Protein AF-A0A328SAN4-F1 (afdb_monomer_lite)

pLDDT: mean 76.36, std 15.87, range [36.28, 93.38]

Secondary structure (DSSP, 8-state):
--S----HHHHHTTTTSHHHHHHHHHHHHHHHHHHHHHHHHHHH----HHHHHHHHHHHHHIIIIIHHHHHHHHH-STTTTT-S-HHHHHHHHHHHHHHHHHHHHHHHHHHHHHT-S--TTHHHHHHHHHHHHHHHHHHHHHHHHHHHHHHHHHHTTSS-HHHHHHHHHHHHHHHT-

Foldseek 3Di:
DDDDPDDLVNLLVCVPDPVNLVVLVVLLVVLVVLLVVLVVLLVVLDDDPVSLVSLVVSLCCCVPPSLSVVCSVQCVPPVNVPRNLVLLVVLSVVLNVLSVVLNVLSVVLVVVVVVDPDDPPVNVVSSVVNSVSSVVSSLSSVLNSQLSVLVSCCVVVVDPPVRSVVSSVVSVVVVVD

Radius of gyration: 18.5 Å; chains: 1; bounding box: 45×30×56 Å

Structure (mmCIF, N/CA/C/O backbone):
data_AF-A0A328SAN4-F1
#
_entry.id   AF-A0A328SAN4-F1
#
loop_
_atom_site.group_PDB
_atom_site.id
_atom_site.type_symbol
_atom_site.label_atom_id
_atom_site.label_alt_id
_atom_site.label_comp_id
_atom_site.label_asym_id
_atom_site.label_entity_id
_atom_site.label_seq_id
_atom_site.pdbx_PDB_ins_code
_atom_site.Cartn_x
_atom_site.Cartn_y
_atom_site.Cartn_z
_atom_site.occupancy
_atom_site.B_iso_or_equiv
_atom_site.auth_seq_id
_atom_site.auth_comp_id
_atom_site.auth_asym_id
_atom_site.auth_atom_id
_atom_site.pdbx_PDB_model_num
ATOM 1 N N . MET A 1 1 ? 17.107 18.480 8.532 1.00 36.28 1 MET A N 1
ATOM 2 C CA . MET A 1 1 ? 16.540 17.126 8.656 1.00 36.28 1 MET A CA 1
ATOM 3 C C . MET A 1 1 ? 16.988 16.575 10.003 1.00 36.28 1 MET A C 1
ATOM 5 O O . MET A 1 1 ? 17.971 15.855 10.070 1.00 36.28 1 MET A O 1
ATOM 9 N N . SER A 1 2 ? 16.356 17.039 11.075 1.00 37.53 2 SER A N 1
ATOM 10 C CA . SER A 1 2 ? 16.309 16.389 12.396 1.00 37.53 2 SER A CA 1
ATOM 11 C C . SER A 1 2 ? 14.807 16.257 12.695 1.00 37.53 2 SER A C 1
ATOM 13 O O . SER A 1 2 ? 14.038 17.018 12.108 1.00 37.53 2 SER A O 1
ATOM 15 N N . GLU A 1 3 ? 14.272 15.313 13.453 1.00 38.28 3 GLU A N 1
ATOM 16 C CA . GLU A 1 3 ? 14.738 14.399 14.496 1.00 38.28 3 GLU A CA 1
ATOM 17 C C . GLU A 1 3 ? 13.699 13.248 14.531 1.00 38.28 3 GLU A C 1
ATOM 19 O O . GLU A 1 3 ? 12.544 13.492 14.203 1.00 38.28 3 GLU A O 1
ATOM 24 N N . TYR A 1 4 ? 14.097 12.036 14.938 1.00 42.31 4 TYR A N 1
ATOM 25 C CA . TYR A 1 4 ? 13.252 10.835 15.120 1.00 42.31 4 TYR A CA 1
ATOM 26 C C . TYR A 1 4 ? 12.629 10.205 13.856 1.00 42.31 4 TYR A C 1
ATOM 28 O O . TYR A 1 4 ? 11.458 10.387 13.545 1.00 42.31 4 TYR A O 1
ATOM 36 N N . GLU A 1 5 ? 13.386 9.336 13.175 1.00 48.38 5 GLU A N 1
ATOM 37 C CA . GLU A 1 5 ? 12.747 8.172 12.542 1.00 48.38 5 GLU A CA 1
ATOM 38 C C . GLU A 1 5 ? 12.303 7.243 13.679 1.00 48.38 5 GLU A C 1
ATOM 40 O O . GLU A 1 5 ? 13.147 6.597 14.297 1.00 48.38 5 GLU A O 1
ATOM 45 N N . MET A 1 6 ? 11.010 7.242 14.018 1.00 58.62 6 MET A N 1
ATOM 46 C CA . MET A 1 6 ? 10.462 6.265 14.961 1.00 58.62 6 MET A CA 1
ATOM 47 C C . MET A 1 6 ? 10.475 4.872 14.339 1.00 58.62 6 MET A C 1
ATOM 49 O O . MET A 1 6 ? 10.022 4.684 13.208 1.00 58.62 6 MET A O 1
ATOM 53 N N . ASP A 1 7 ? 11.015 3.915 15.086 1.00 61.03 7 ASP A N 1
ATOM 54 C CA . ASP A 1 7 ? 10.954 2.493 14.779 1.00 61.03 7 ASP A CA 1
ATOM 55 C C . ASP A 1 7 ? 9.697 1.848 15.395 1.00 61.03 7 ASP A C 1
ATOM 57 O O . ASP A 1 7 ? 8.914 2.491 16.099 1.00 61.03 7 ASP A O 1
ATOM 61 N N . GLU A 1 8 ? 9.476 0.571 15.081 1.00 58.81 8 GLU A N 1
ATOM 62 C CA . GLU A 1 8 ? 8.341 -0.217 15.576 1.00 58.81 8 GLU A CA 1
ATOM 63 C C . GLU A 1 8 ? 8.254 -0.202 17.113 1.00 58.81 8 GLU A C 1
ATOM 65 O O . GLU A 1 8 ? 7.171 -0.029 17.669 1.00 58.81 8 GLU A O 1
ATOM 70 N N . ASP A 1 9 ? 9.397 -0.280 17.798 1.00 58.50 9 ASP A N 1
ATOM 71 C CA . ASP A 1 9 ? 9.475 -0.278 19.261 1.00 58.50 9 ASP A CA 1
ATOM 72 C C . ASP A 1 9 ? 9.051 1.075 19.862 1.00 58.50 9 ASP A C 1
ATOM 74 O O . ASP A 1 9 ? 8.353 1.117 20.881 1.00 58.50 9 ASP A O 1
ATOM 78 N N . ALA A 1 10 ? 9.422 2.191 19.223 1.00 62.12 10 ALA A N 1
ATOM 79 C CA . ALA A 1 10 ? 8.973 3.523 19.618 1.00 62.12 10 ALA A CA 1
ATOM 80 C C . ALA A 1 10 ? 7.459 3.700 19.413 1.00 62.12 10 ALA A C 1
ATOM 82 O O . ALA A 1 10 ? 6.786 4.223 20.303 1.00 62.12 10 ALA A O 1
ATOM 83 N N . PHE A 1 11 ? 6.911 3.204 18.299 1.00 61.09 11 PHE A N 1
ATOM 84 C CA . PHE A 1 11 ? 5.474 3.261 18.011 1.00 61.09 11 PHE A CA 1
ATOM 85 C C . PHE A 1 11 ? 4.633 2.497 19.048 1.00 61.09 11 PHE A C 1
ATOM 87 O O . PHE A 1 11 ? 3.655 3.037 19.566 1.00 61.09 11 PHE A O 1
ATOM 94 N N . LEU A 1 12 ? 5.054 1.281 19.421 1.00 61.94 12 LEU A N 1
ATOM 95 C CA . LEU A 1 12 ? 4.393 0.464 20.452 1.00 61.94 12 LEU A CA 1
ATOM 96 C C . LEU A 1 12 ? 4.343 1.171 21.822 1.00 61.94 12 LEU A C 1
ATOM 98 O O . LEU A 1 12 ? 3.428 0.957 22.614 1.00 61.94 12 LEU A O 1
ATOM 102 N N . SER A 1 13 ? 5.325 2.028 22.119 1.00 64.06 13 SER A N 1
ATOM 103 C CA . SER A 1 13 ? 5.426 2.717 23.411 1.00 64.06 13 SER A CA 1
ATOM 104 C C . SER A 1 13 ? 4.506 3.939 23.563 1.00 64.06 13 SER A C 1
ATOM 106 O O . SER A 1 13 ? 4.344 4.435 24.679 1.00 64.06 13 SER A O 1
ATOM 108 N N . MET A 1 14 ? 3.898 4.414 22.469 1.00 62.44 14 MET A N 1
ATOM 109 C CA . MET A 1 14 ? 3.076 5.634 22.429 1.00 62.44 14 MET A CA 1
ATOM 110 C C . MET A 1 14 ? 1.564 5.391 22.526 1.00 62.44 14 MET A C 1
ATOM 112 O O . MET A 1 14 ? 0.816 6.361 22.614 1.00 62.44 14 MET A O 1
ATOM 116 N N . ALA A 1 15 ? 1.107 4.134 22.539 1.00 59.47 15 ALA A N 1
ATOM 117 C CA . ALA A 1 15 ? -0.295 3.733 22.349 1.00 59.47 15 ALA A CA 1
ATOM 118 C C . ALA A 1 15 ? -1.342 4.345 23.320 1.00 59.47 15 ALA A C 1
ATOM 120 O O . ALA A 1 15 ? -2.538 4.202 23.079 1.00 59.47 15 ALA A O 1
ATOM 121 N N . ASP A 1 16 ? -0.921 5.058 24.372 1.00 58.38 16 ASP A N 1
ATOM 122 C CA . ASP A 1 16 ? -1.785 5.603 25.429 1.00 58.38 16 ASP A CA 1
ATOM 123 C C . ASP A 1 16 ? -1.936 7.148 25.423 1.00 58.38 16 ASP A C 1
ATOM 125 O O . ASP A 1 16 ? -2.552 7.703 26.338 1.00 58.38 16 ASP A O 1
ATOM 129 N N . GLY A 1 17 ? -1.376 7.874 24.440 1.00 64.50 17 GLY A N 1
ATOM 130 C CA . GLY A 1 17 ? -1.357 9.351 24.418 1.00 64.50 17 GLY A CA 1
ATOM 131 C C . GLY A 1 17 ? -1.912 10.007 23.145 1.00 64.50 17 GLY A C 1
ATOM 132 O O . GLY A 1 17 ? -1.977 9.380 22.095 1.00 64.50 17 GLY A O 1
ATOM 133 N N . ASP A 1 18 ? -2.257 11.302 23.218 1.00 68.12 18 ASP A N 1
ATOM 134 C CA . ASP A 1 18 ? -2.696 12.115 22.059 1.00 68.12 18 ASP A CA 1
ATOM 135 C C . ASP A 1 18 ? -1.663 12.099 20.906 1.00 68.12 18 ASP A C 1
ATOM 137 O O . ASP A 1 18 ? -2.030 12.129 19.732 1.00 68.12 18 ASP A O 1
ATOM 141 N N . GLU A 1 19 ? -0.375 11.943 21.240 1.00 74.25 19 GLU A N 1
ATOM 142 C CA . GLU A 1 19 ? 0.745 11.803 20.293 1.00 74.25 19 GLU A CA 1
ATOM 143 C C . GLU A 1 19 ? 0.591 10.594 19.351 1.00 74.25 19 GLU A C 1
ATOM 145 O O . GLU A 1 19 ? 1.067 10.625 18.216 1.00 74.25 19 GLU A O 1
ATOM 150 N N . TYR A 1 20 ? -0.118 9.544 19.779 1.00 76.94 20 TYR A N 1
ATOM 151 C CA . TYR A 1 20 ? -0.394 8.371 18.954 1.00 76.94 20 TYR A CA 1
ATOM 152 C C . TYR A 1 20 ? -1.298 8.708 17.766 1.00 76.94 20 TYR A C 1
ATOM 154 O O . TYR A 1 20 ? -1.008 8.319 16.636 1.00 76.94 20 TYR A O 1
ATOM 162 N N . PHE A 1 21 ? -2.376 9.462 17.997 1.00 79.25 21 PHE A N 1
ATOM 163 C CA . PHE A 1 21 ? -3.292 9.858 16.926 1.00 79.25 21 PHE A CA 1
ATOM 164 C C . PHE A 1 21 ? -2.637 10.838 15.956 1.00 79.25 21 PHE A C 1
ATOM 166 O O . PHE A 1 21 ? -2.794 10.676 14.745 1.00 79.25 21 PHE A O 1
ATOM 173 N N . ASP A 1 22 ? -1.863 11.798 16.465 1.00 81.94 22 ASP A N 1
ATOM 174 C CA . ASP A 1 22 ? -1.092 12.722 15.626 1.00 81.94 22 ASP A CA 1
ATOM 175 C C . ASP A 1 22 ? -0.152 11.956 14.684 1.00 81.94 22 ASP A C 1
ATOM 177 O O . ASP A 1 22 ? -0.098 12.235 13.484 1.00 81.94 22 ASP A O 1
ATOM 181 N N . TYR A 1 23 ? 0.520 10.925 15.198 1.00 81.25 23 TYR A N 1
ATOM 182 C CA . TYR A 1 23 ? 1.411 10.099 14.394 1.00 81.25 23 TYR A CA 1
ATOM 183 C C . TYR A 1 23 ? 0.672 9.211 13.380 1.00 81.25 23 TYR A C 1
ATOM 185 O O . TYR A 1 23 ? 1.117 9.061 12.242 1.00 81.25 23 TYR A O 1
ATOM 193 N N . LEU A 1 24 ? -0.493 8.656 13.729 1.00 83.69 24 LEU A N 1
ATOM 194 C CA . LEU A 1 24 ? -1.318 7.920 12.762 1.00 83.69 24 LEU A CA 1
ATOM 195 C C . LEU A 1 24 ? -1.767 8.802 11.595 1.00 83.69 24 LEU A C 1
ATOM 197 O O . LEU A 1 24 ? -1.772 8.347 10.448 1.00 83.69 24 LEU A O 1
ATOM 201 N N . HIS A 1 25 ? -2.119 10.059 11.872 1.00 86.75 25 HIS A N 1
ATOM 202 C CA . HIS A 1 25 ? -2.435 11.031 10.827 1.00 86.75 25 HIS A CA 1
ATOM 203 C C . HIS A 1 25 ? -1.216 11.365 9.974 1.00 86.75 25 HIS A C 1
ATOM 205 O O . HIS A 1 25 ? -1.354 11.427 8.753 1.00 86.75 25 HIS A O 1
ATOM 211 N N . GLU A 1 26 ? -0.029 11.496 10.573 1.00 88.62 26 GLU A N 1
ATOM 212 C CA . GLU A 1 26 ? 1.223 11.689 9.832 1.00 88.62 26 GLU A CA 1
ATOM 213 C C . GLU A 1 26 ? 1.477 10.532 8.859 1.00 88.62 26 GLU A C 1
ATOM 215 O O . GLU A 1 26 ? 1.672 10.767 7.666 1.00 88.62 26 GLU A O 1
ATOM 220 N N . ILE A 1 27 ? 1.376 9.280 9.319 1.00 86.81 27 ILE A N 1
ATOM 221 C CA . ILE A 1 27 ? 1.544 8.106 8.451 1.00 86.81 27 ILE A CA 1
ATOM 222 C C . ILE A 1 27 ? 0.477 8.079 7.341 1.00 86.81 27 ILE A C 1
ATOM 224 O O . ILE A 1 27 ? 0.761 7.729 6.190 1.00 86.81 27 ILE A O 1
ATOM 228 N N . ASN A 1 28 ? -0.772 8.431 7.661 1.00 88.19 28 ASN A N 1
ATOM 229 C CA . ASN A 1 28 ? -1.845 8.475 6.667 1.00 88.19 28 ASN A CA 1
ATOM 230 C C . ASN A 1 28 ? -1.556 9.526 5.580 1.00 88.19 28 ASN A C 1
ATOM 232 O O . ASN A 1 28 ? -1.740 9.266 4.387 1.00 88.19 28 ASN A O 1
ATOM 236 N N . ASP A 1 29 ? -1.049 10.693 5.978 1.00 88.75 29 ASP A N 1
ATOM 237 C CA . ASP A 1 29 ? -0.622 11.746 5.061 1.00 88.75 29 ASP A CA 1
ATOM 238 C C . ASP A 1 29 ? 0.610 11.343 4.236 1.00 88.75 29 ASP A C 1
ATOM 240 O O . ASP A 1 29 ? 0.657 11.639 3.039 1.00 88.75 29 ASP A O 1
ATOM 244 N N . GLU A 1 30 ? 1.572 10.618 4.817 1.00 89.31 30 GLU A N 1
ATOM 245 C CA . GLU A 1 30 ? 2.702 10.035 4.084 1.00 89.31 30 GLU A CA 1
ATOM 246 C C . GLU A 1 30 ? 2.208 9.110 2.958 1.00 89.31 30 GLU A C 1
ATOM 248 O O . GLU A 1 30 ? 2.631 9.259 1.805 1.00 89.31 30 GLU A O 1
ATOM 253 N N . LEU A 1 31 ? 1.265 8.201 3.244 1.00 88.19 31 LEU A N 1
ATOM 254 C CA . LEU A 1 31 ? 0.687 7.324 2.219 1.00 88.19 31 LEU A CA 1
ATOM 255 C C . LEU A 1 31 ? -0.060 8.120 1.139 1.00 88.19 31 LEU A C 1
ATOM 257 O O . LEU A 1 31 ? 0.088 7.827 -0.050 1.00 88.19 31 LEU A O 1
ATOM 261 N N . ARG A 1 32 ? -0.821 9.150 1.521 1.00 90.06 32 ARG A N 1
ATOM 262 C CA . ARG A 1 32 ? -1.516 10.029 0.569 1.00 90.06 32 ARG A CA 1
ATOM 263 C C . ARG A 1 32 ? -0.541 10.732 -0.377 1.00 90.06 32 ARG A C 1
ATOM 265 O O . ARG A 1 32 ? -0.769 10.765 -1.584 1.00 90.06 32 ARG A O 1
ATOM 272 N N . LEU A 1 33 ? 0.563 11.260 0.147 1.00 89.94 33 LEU A N 1
ATOM 273 C CA . LEU A 1 33 ? 1.596 11.908 -0.665 1.00 89.94 33 LEU A CA 1
ATOM 274 C C . LEU A 1 33 ? 2.274 10.920 -1.621 1.00 89.94 33 LEU A C 1
ATOM 276 O O . LEU A 1 33 ? 2.550 11.266 -2.772 1.00 89.94 33 LEU A O 1
ATOM 280 N N . LEU A 1 34 ? 2.522 9.686 -1.180 1.00 89.62 34 LEU A N 1
ATOM 281 C CA . LEU A 1 34 ? 3.067 8.641 -2.047 1.00 89.62 34 LEU A CA 1
ATOM 282 C C . LEU A 1 34 ? 2.089 8.252 -3.153 1.00 89.62 34 LEU A C 1
ATOM 284 O O . LEU A 1 34 ? 2.519 8.103 -4.295 1.00 89.62 34 LEU A O 1
ATOM 288 N N . LEU A 1 35 ? 0.794 8.150 -2.848 1.00 89.69 35 LEU A N 1
ATOM 289 C CA . LEU A 1 35 ? -0.259 7.940 -3.843 1.00 89.69 35 LEU A CA 1
ATOM 290 C C . LEU A 1 35 ? -0.290 9.066 -4.881 1.00 89.69 35 LEU A C 1
ATOM 292 O O . LEU A 1 35 ? -0.397 8.792 -6.073 1.00 89.69 35 LEU A O 1
ATOM 296 N N . ASP A 1 36 ? -0.131 10.326 -4.472 1.00 89.62 36 ASP A N 1
ATOM 297 C CA . ASP A 1 36 ? -0.067 11.456 -5.407 1.00 89.62 36 ASP A CA 1
ATOM 298 C C . ASP A 1 36 ? 1.135 11.351 -6.359 1.00 89.62 36 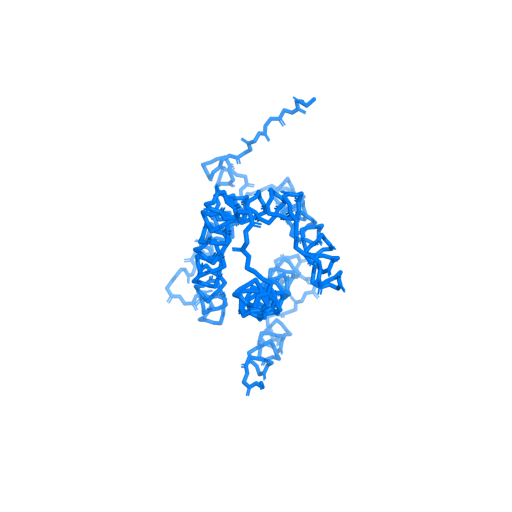ASP A C 1
ATOM 300 O O . ASP A 1 36 ? 1.030 11.668 -7.547 1.00 89.62 36 ASP A O 1
ATOM 304 N N . VAL A 1 37 ? 2.295 10.915 -5.857 1.00 88.12 37 VAL A N 1
ATOM 305 C CA . VAL A 1 37 ? 3.479 10.676 -6.697 1.00 88.12 37 VAL A CA 1
ATOM 306 C C . VAL A 1 37 ? 3.256 9.473 -7.612 1.00 88.12 37 VAL A C 1
ATOM 308 O O . VAL A 1 37 ? 3.547 9.554 -8.805 1.00 88.12 37 VAL A O 1
ATOM 311 N N . TRP A 1 38 ? 2.695 8.386 -7.085 1.00 89.25 38 TRP A N 1
ATOM 312 C CA . TRP A 1 38 ? 2.399 7.169 -7.836 1.00 89.25 38 TRP A CA 1
ATOM 313 C C . TRP A 1 38 ? 1.433 7.431 -8.993 1.00 89.25 38 TRP A C 1
ATOM 315 O O . TRP A 1 38 ? 1.698 7.030 -10.124 1.00 89.25 38 TRP A O 1
ATOM 325 N N . ASN A 1 39 ? 0.357 8.177 -8.737 1.00 87.56 39 ASN A N 1
ATOM 326 C CA . ASN A 1 39 ? -0.621 8.579 -9.746 1.00 87.56 39 ASN A CA 1
ATOM 327 C C . ASN A 1 39 ? 0.027 9.380 -10.877 1.00 87.56 39 ASN A C 1
ATOM 329 O O . ASN A 1 39 ? -0.199 9.078 -12.045 1.00 87.56 39 ASN A O 1
ATOM 333 N N . LYS A 1 40 ? 0.907 10.337 -10.556 1.00 87.06 40 LYS A N 1
ATOM 334 C CA . LYS A 1 40 ? 1.638 11.106 -11.580 1.00 87.06 40 LYS A CA 1
ATOM 335 C C . LYS A 1 40 ? 2.507 10.216 -12.467 1.00 87.06 40 LYS A C 1
ATOM 337 O O . LYS A 1 40 ? 2.581 10.452 -13.671 1.00 87.06 40 LYS A O 1
ATOM 342 N N . VAL A 1 41 ? 3.154 9.203 -11.889 1.00 82.44 41 VAL A N 1
ATOM 343 C CA . VAL A 1 41 ? 3.934 8.217 -12.653 1.00 82.44 41 VAL A CA 1
ATOM 344 C C . VAL A 1 41 ? 3.019 7.343 -13.517 1.00 82.44 41 VAL A C 1
ATOM 346 O O . VAL A 1 41 ? 3.335 7.070 -14.670 1.00 82.44 41 VAL A O 1
ATOM 349 N N . SER A 1 42 ? 1.859 6.949 -12.992 1.00 79.56 42 SER A N 1
ATOM 350 C CA . SER A 1 42 ? 0.855 6.176 -13.729 1.00 79.56 42 SER A CA 1
ATOM 351 C C . SER A 1 42 ? 0.273 6.942 -14.923 1.00 79.56 42 SER A C 1
ATOM 353 O O . SER A 1 42 ? 0.010 6.355 -15.971 1.00 79.56 42 SER A O 1
ATOM 355 N N . GLU A 1 43 ? 0.067 8.252 -14.783 1.00 81.75 43 GLU A N 1
ATOM 356 C CA . GLU A 1 43 ? -0.500 9.112 -15.827 1.00 81.75 43 GLU A CA 1
ATOM 357 C C . GLU A 1 43 ? 0.507 9.458 -16.929 1.00 81.75 43 GLU A C 1
ATOM 359 O O . GLU A 1 43 ? 0.120 9.567 -18.097 1.00 81.75 43 GLU A O 1
ATOM 364 N N . SER A 1 44 ? 1.791 9.621 -16.585 1.00 75.25 44 SER A N 1
ATOM 365 C CA . SER A 1 44 ? 2.815 10.029 -17.553 1.00 75.25 44 SER A CA 1
ATOM 366 C C . SER A 1 44 ? 3.042 8.982 -18.644 1.00 75.25 44 SER A C 1
ATOM 368 O O . SER A 1 44 ? 3.372 9.353 -19.766 1.00 75.25 44 SER A O 1
ATOM 370 N N . ASN A 1 45 ? 2.844 7.690 -18.341 1.00 67.75 45 ASN A N 1
ATOM 371 C CA . ASN A 1 45 ? 3.152 6.555 -19.226 1.00 67.75 45 ASN A CA 1
ATOM 372 C C . ASN A 1 45 ? 4.584 6.579 -19.799 1.00 67.75 45 ASN A C 1
ATOM 374 O O . ASN A 1 45 ? 4.873 5.922 -20.801 1.00 67.75 45 ASN A O 1
ATOM 378 N N . GLU A 1 46 ? 5.486 7.322 -19.162 1.00 69.44 46 GLU A N 1
ATOM 379 C CA . GLU A 1 46 ? 6.879 7.464 -19.560 1.00 69.44 46 GLU A CA 1
ATOM 380 C C . GLU A 1 46 ? 7.766 6.720 -18.572 1.00 69.44 46 GLU A C 1
ATOM 382 O O . GLU A 1 46 ? 7.628 6.859 -17.356 1.00 69.44 46 GLU A O 1
ATOM 387 N N . PHE A 1 47 ? 8.731 5.970 -19.097 1.00 70.25 47 PHE A N 1
ATOM 388 C CA . PHE A 1 47 ? 9.723 5.289 -18.283 1.00 70.25 47 PHE A CA 1
ATOM 389 C C . PHE A 1 47 ? 11.117 5.781 -18.639 1.00 70.25 47 PHE A C 1
ATOM 391 O O . PHE A 1 47 ? 11.549 5.728 -19.789 1.00 70.25 47 PHE A O 1
ATOM 398 N N . ASN A 1 48 ? 11.820 6.281 -17.633 1.00 72.81 48 ASN A N 1
ATOM 399 C CA . ASN A 1 48 ? 13.191 6.747 -17.740 1.00 72.81 48 ASN A CA 1
ATOM 400 C C . ASN A 1 48 ? 13.917 6.486 -16.411 1.00 72.81 48 ASN A C 1
ATOM 402 O O . ASN A 1 48 ? 13.315 6.046 -15.427 1.00 72.81 48 ASN A O 1
ATOM 406 N 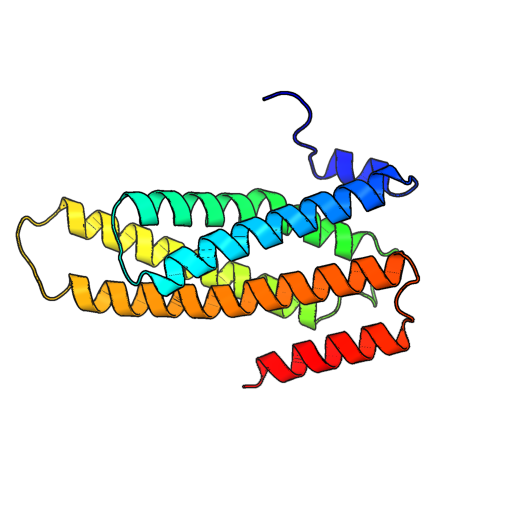N . SER A 1 49 ? 15.215 6.782 -16.365 1.00 70.31 49 SER A N 1
ATOM 407 C CA . SER A 1 49 ? 16.041 6.577 -15.169 1.00 70.31 49 SER A CA 1
ATOM 408 C C . SER A 1 49 ? 15.518 7.320 -13.933 1.00 70.31 49 SER A C 1
ATOM 410 O O . SER A 1 49 ? 15.651 6.819 -12.819 1.00 70.31 49 SER A O 1
ATOM 412 N N . TYR A 1 50 ? 14.879 8.478 -14.108 1.00 76.38 50 TYR A N 1
ATOM 413 C CA . TYR A 1 50 ? 14.274 9.228 -13.011 1.00 76.38 50 TYR A CA 1
ATOM 414 C C . TYR A 1 50 ? 13.040 8.512 -12.444 1.00 76.38 50 TYR A C 1
ATOM 416 O O . TYR A 1 50 ? 12.955 8.323 -11.231 1.00 76.38 50 TYR A O 1
ATOM 424 N N . VAL A 1 51 ? 12.138 8.040 -13.310 1.00 79.50 51 VAL A N 1
ATOM 425 C CA . VAL A 1 51 ? 10.953 7.257 -12.915 1.00 79.50 51 VAL A CA 1
ATOM 426 C C . VAL A 1 51 ? 11.357 5.955 -12.223 1.00 79.50 51 VAL A C 1
ATOM 428 O O . VAL A 1 51 ? 10.788 5.612 -11.190 1.00 79.50 51 VAL A O 1
ATOM 431 N N . TYR A 1 52 ? 12.389 5.266 -12.718 1.00 82.25 52 TYR A N 1
ATOM 432 C CA . TYR A 1 52 ? 12.927 4.076 -12.054 1.00 82.25 52 TYR A CA 1
ATOM 433 C C . TYR A 1 52 ? 13.400 4.367 -10.621 1.00 82.25 52 TYR A C 1
ATOM 435 O O . TYR A 1 52 ? 13.026 3.651 -9.688 1.00 82.25 52 TYR A O 1
ATOM 443 N N . ILE A 1 53 ? 14.219 5.412 -10.435 1.00 82.19 53 ILE A N 1
ATOM 444 C CA . ILE A 1 53 ? 14.758 5.782 -9.116 1.00 82.19 53 ILE A CA 1
ATOM 445 C C . ILE A 1 53 ? 13.611 6.129 -8.164 1.00 82.19 53 ILE A C 1
ATOM 447 O O . ILE A 1 53 ? 13.621 5.701 -7.009 1.00 82.19 53 ILE A O 1
ATOM 451 N N . GLN A 1 54 ? 12.613 6.869 -8.653 1.00 84.62 54 GLN A N 1
ATOM 452 C CA . GLN A 1 54 ? 11.427 7.213 -7.877 1.00 84.62 54 GLN A CA 1
ATOM 453 C C . GLN A 1 54 ? 10.642 5.976 -7.447 1.00 84.62 54 GLN A C 1
ATOM 455 O O . GLN A 1 54 ? 10.411 5.801 -6.253 1.00 84.62 54 GLN A O 1
ATOM 460 N N . LEU A 1 55 ? 10.267 5.104 -8.388 1.00 86.00 55 LEU A N 1
ATOM 461 C CA . LEU A 1 55 ? 9.481 3.906 -8.090 1.00 86.00 55 LEU A CA 1
ATOM 462 C C . LEU A 1 55 ? 10.221 2.978 -7.126 1.00 86.00 55 LEU A C 1
ATOM 464 O O . LEU A 1 55 ? 9.641 2.558 -6.131 1.00 86.00 55 LEU A O 1
ATOM 468 N N . THR A 1 56 ? 11.512 2.733 -7.352 1.00 85.81 56 THR A N 1
ATOM 469 C CA . THR A 1 56 ? 12.341 1.913 -6.452 1.00 85.81 56 THR A CA 1
ATOM 470 C C . THR A 1 56 ? 12.410 2.519 -5.045 1.00 85.81 56 THR A C 1
ATOM 472 O O . THR A 1 56 ? 12.314 1.806 -4.045 1.00 85.81 56 THR A O 1
ATOM 475 N N . GLY A 1 57 ? 12.541 3.847 -4.945 1.00 86.69 57 GLY A N 1
ATOM 476 C CA . GLY A 1 57 ? 12.526 4.560 -3.667 1.00 86.69 57 GLY A CA 1
ATOM 477 C C . GLY A 1 57 ? 11.193 4.419 -2.931 1.00 86.69 57 GLY A C 1
ATOM 478 O O . GLY A 1 57 ? 11.183 4.084 -1.747 1.00 86.69 57 GLY A O 1
ATOM 479 N N . ILE A 1 58 ? 10.080 4.611 -3.642 1.00 89.00 58 ILE A N 1
ATOM 480 C CA . ILE A 1 58 ? 8.723 4.466 -3.101 1.00 89.00 58 ILE A CA 1
ATOM 481 C C . ILE A 1 58 ? 8.480 3.028 -2.639 1.00 89.00 58 ILE A C 1
ATOM 483 O O . ILE A 1 58 ? 8.063 2.822 -1.503 1.00 89.00 58 ILE A O 1
ATOM 487 N N . ILE A 1 59 ? 8.804 2.034 -3.472 1.00 90.62 59 ILE A N 1
ATOM 488 C CA . ILE A 1 59 ? 8.682 0.609 -3.136 1.00 90.62 59 ILE A CA 1
ATOM 489 C C . ILE A 1 59 ? 9.448 0.313 -1.844 1.00 90.62 59 ILE A C 1
ATOM 491 O O . ILE A 1 59 ? 8.891 -0.253 -0.903 1.00 90.62 59 ILE A O 1
ATOM 495 N N . LYS A 1 60 ? 10.713 0.737 -1.756 1.00 91.06 60 LYS A N 1
ATOM 496 C CA . LYS A 1 60 ? 11.544 0.514 -0.567 1.00 91.06 60 LYS A CA 1
ATOM 497 C C . LYS A 1 60 ? 10.950 1.164 0.682 1.00 91.06 60 LYS A C 1
ATOM 499 O O . LYS A 1 60 ? 10.985 0.557 1.751 1.00 91.06 60 LYS A O 1
ATOM 504 N N . TYR A 1 61 ? 10.436 2.382 0.556 1.00 89.50 61 TYR A N 1
ATOM 505 C CA . TYR A 1 61 ? 9.832 3.110 1.666 1.00 89.50 61 TYR A CA 1
ATOM 506 C C . TYR A 1 61 ? 8.552 2.427 2.160 1.00 89.50 61 TYR A C 1
ATOM 508 O O . TYR A 1 61 ? 8.417 2.163 3.353 1.00 89.50 61 TYR A O 1
ATOM 516 N N . ILE A 1 62 ? 7.656 2.055 1.241 1.00 88.19 62 ILE A N 1
ATOM 517 C CA . ILE A 1 62 ? 6.413 1.350 1.569 1.00 88.19 62 ILE A CA 1
ATOM 518 C C . ILE A 1 62 ? 6.721 0.052 2.324 1.00 88.19 62 ILE A C 1
ATOM 520 O O . ILE A 1 62 ? 6.187 -0.176 3.408 1.00 88.19 62 ILE A O 1
ATOM 524 N N . LYS A 1 63 ? 7.624 -0.776 1.785 1.00 87.19 63 LYS A N 1
ATOM 525 C CA . LYS A 1 63 ? 7.925 -2.103 2.342 1.00 87.19 63 LYS A CA 1
ATOM 526 C C . LYS A 1 63 ? 8.643 -2.060 3.689 1.00 87.19 63 LYS A C 1
ATOM 528 O O . LYS A 1 63 ? 8.401 -2.929 4.515 1.00 87.19 63 LYS A O 1
ATOM 533 N N . ASN A 1 64 ? 9.537 -1.093 3.895 1.00 86.38 64 ASN A N 1
ATOM 534 C CA . ASN A 1 64 ? 10.404 -1.072 5.079 1.00 86.38 64 ASN A CA 1
ATOM 535 C C . ASN A 1 64 ? 9.911 -0.153 6.198 1.00 86.38 64 ASN A C 1
ATOM 537 O O . ASN A 1 64 ? 10.462 -0.219 7.291 1.00 86.38 64 ASN A O 1
ATOM 541 N N . ARG A 1 65 ? 8.929 0.716 5.932 1.00 84.94 65 ARG A N 1
ATOM 542 C CA . ARG A 1 65 ? 8.401 1.658 6.926 1.00 84.94 65 ARG A CA 1
ATOM 543 C C . ARG A 1 65 ? 6.889 1.568 7.051 1.00 84.94 65 ARG A C 1
ATOM 545 O O . ARG A 1 65 ? 6.406 1.139 8.090 1.00 84.94 65 ARG A O 1
ATOM 552 N N . LEU A 1 66 ? 6.148 1.908 5.994 1.00 85.25 66 LEU A N 1
ATOM 553 C CA . LEU A 1 66 ? 4.683 1.976 6.078 1.00 85.25 66 LEU A CA 1
ATOM 554 C C . LEU A 1 66 ? 4.054 0.637 6.452 1.00 85.25 66 LEU A C 1
ATOM 556 O O . LEU A 1 66 ? 3.190 0.575 7.315 1.00 85.25 66 LEU A O 1
ATOM 560 N N . PHE A 1 67 ? 4.487 -0.442 5.808 1.00 84.12 67 PHE A N 1
ATOM 561 C CA . PHE A 1 67 ? 3.857 -1.747 5.982 1.00 84.12 67 PHE A CA 1
ATOM 562 C C . PHE A 1 67 ? 4.119 -2.362 7.359 1.00 84.12 67 PHE A C 1
ATOM 564 O O . PHE A 1 67 ? 3.151 -2.829 7.958 1.00 84.12 67 PHE A O 1
ATOM 571 N N . PRO A 1 68 ? 5.353 -2.324 7.896 1.00 81.69 68 PRO A N 1
ATOM 572 C CA . PRO A 1 68 ? 5.604 -2.654 9.293 1.00 81.69 68 PRO A CA 1
ATOM 573 C C . PRO A 1 68 ? 4.721 -1.844 10.245 1.00 81.69 68 PRO A C 1
ATOM 575 O O . PRO A 1 68 ? 3.974 -2.438 11.009 1.00 81.69 68 PRO A O 1
ATOM 578 N N . LEU A 1 69 ? 4.692 -0.512 10.115 1.00 81.25 69 LEU A N 1
ATOM 579 C CA . LEU A 1 69 ? 3.885 0.348 10.990 1.00 81.25 69 LEU A CA 1
ATOM 580 C C . LEU A 1 69 ? 2.385 0.046 10.899 1.00 81.25 69 LEU A C 1
ATOM 582 O O . LEU A 1 69 ? 1.690 0.051 11.911 1.00 81.25 69 LEU A O 1
ATOM 586 N N . TYR A 1 70 ? 1.873 -0.272 9.709 1.00 80.25 70 TYR A N 1
ATOM 587 C CA . TYR A 1 70 ? 0.484 -0.698 9.557 1.00 80.25 70 TYR A CA 1
ATOM 588 C C . TYR A 1 70 ? 0.225 -2.054 10.202 1.00 80.25 70 TYR A C 1
ATOM 590 O O . TYR A 1 70 ? -0.781 -2.208 10.886 1.00 80.25 70 TYR A O 1
ATOM 598 N N . LEU A 1 71 ? 1.113 -3.035 10.032 1.00 77.12 71 LEU A N 1
ATOM 599 C CA . LEU A 1 71 ? 0.989 -4.317 10.729 1.00 77.12 71 LEU A CA 1
ATOM 600 C C . LEU A 1 71 ? 0.971 -4.123 12.243 1.00 77.12 71 LEU A C 1
ATOM 602 O O . LEU A 1 71 ? 0.154 -4.747 12.911 1.00 77.12 71 LEU A O 1
ATOM 606 N N . THR A 1 72 ? 1.804 -3.229 12.769 1.00 75.00 72 THR A N 1
ATOM 607 C CA . THR A 1 72 ? 1.817 -2.896 14.191 1.00 75.00 72 THR A CA 1
ATOM 608 C C . THR A 1 72 ? 0.528 -2.192 14.617 1.00 75.00 72 THR A C 1
ATOM 610 O O . THR A 1 72 ? -0.063 -2.569 15.621 1.00 75.00 72 THR A O 1
ATOM 613 N N . PHE A 1 73 ? 0.028 -1.232 13.834 1.00 76.38 73 PHE A N 1
ATOM 614 C CA . PHE A 1 73 ? -1.233 -0.530 14.097 1.00 76.38 73 PHE A CA 1
ATOM 615 C C . PHE A 1 73 ? -2.444 -1.469 14.125 1.00 76.38 73 PHE A C 1
ATOM 617 O O . PHE A 1 73 ? -3.219 -1.469 15.079 1.00 76.38 73 PHE A O 1
ATOM 624 N N . PHE A 1 74 ? -2.597 -2.302 13.094 1.00 73.44 74 PHE A N 1
ATOM 625 C CA . PHE A 1 74 ? -3.662 -3.303 13.040 1.00 73.44 74 PHE A CA 1
ATOM 626 C C . PHE A 1 74 ? -3.428 -4.448 14.035 1.00 73.44 74 PHE A C 1
ATOM 628 O O . PHE A 1 74 ? -4.377 -5.123 14.423 1.00 73.44 74 PHE A O 1
ATOM 635 N N . GLY A 1 75 ? -2.181 -4.658 14.460 1.00 62.44 75 GLY A N 1
ATOM 636 C CA . GLY A 1 75 ? -1.783 -5.657 15.442 1.00 62.44 75 GLY A CA 1
ATOM 637 C C . GLY A 1 75 ? -1.866 -5.204 16.903 1.00 62.44 75 GLY A C 1
ATOM 638 O O . GLY A 1 75 ? -1.788 -6.037 17.794 1.00 62.44 75 GLY A O 1
ATOM 639 N N . HIS A 1 76 ? -2.037 -3.920 17.208 1.00 56.34 76 HIS A N 1
ATOM 640 C CA . HIS A 1 76 ? -2.127 -3.471 18.603 1.00 56.34 76 HIS A CA 1
ATOM 641 C C . HIS A 1 76 ? -3.518 -3.650 19.223 1.00 56.34 76 HIS A C 1
ATOM 643 O O . HIS A 1 76 ? -3.698 -3.412 20.417 1.00 56.34 76 HIS A 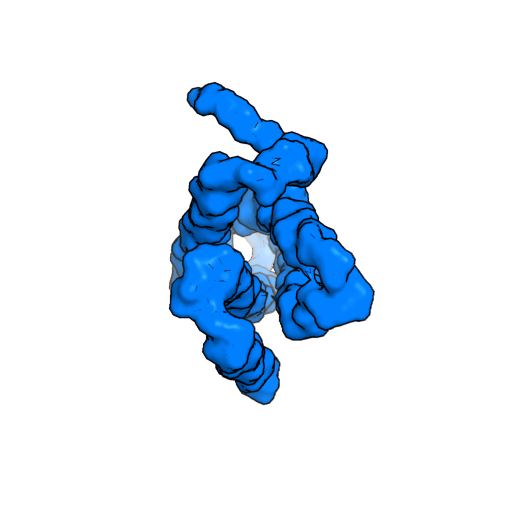O 1
ATOM 649 N N . ASP A 1 77 ? -4.500 -4.078 18.427 1.00 52.12 77 ASP A N 1
ATOM 650 C CA . ASP A 1 77 ? -5.833 -4.409 18.911 1.00 52.12 77 ASP A CA 1
ATOM 651 C C . ASP A 1 77 ? -5.727 -5.659 19.805 1.00 52.12 77 ASP A C 1
ATOM 653 O O . ASP A 1 77 ? -5.406 -6.754 19.336 1.00 52.12 77 ASP A O 1
ATOM 657 N N . GLU A 1 78 ? -5.974 -5.516 21.114 1.00 38.66 78 GLU A N 1
ATOM 658 C CA . GLU A 1 78 ? -5.916 -6.609 22.109 1.00 38.66 78 GLU A CA 1
ATOM 659 C C . GLU A 1 78 ? -6.817 -7.812 21.735 1.00 38.66 78 GLU A C 1
ATOM 661 O O . GLU A 1 78 ? -6.682 -8.914 22.271 1.00 38.66 78 GLU A O 1
ATOM 666 N N . ASN A 1 79 ? -7.692 -7.627 20.746 1.00 44.62 79 ASN A N 1
ATOM 667 C CA . ASN A 1 79 ? -8.501 -8.632 20.073 1.00 44.62 79 ASN A CA 1
ATOM 668 C C . ASN A 1 79 ? -7.784 -9.347 18.908 1.00 44.62 79 ASN A C 1
ATOM 670 O O . ASN A 1 79 ? -8.461 -9.829 18.001 1.00 44.62 79 ASN A O 1
ATOM 674 N N . PHE A 1 80 ? -6.451 -9.469 18.910 1.00 44.62 80 PHE A N 1
ATOM 675 C CA . PHE A 1 80 ? -5.612 -10.067 17.845 1.00 44.62 80 PHE A CA 1
ATOM 676 C C . PHE A 1 80 ? -6.119 -11.403 17.251 1.00 44.62 80 PHE A C 1
ATOM 678 O O . PHE A 1 80 ? -5.755 -11.788 16.143 1.00 44.62 80 PHE A O 1
ATOM 685 N N . VAL A 1 81 ? -6.965 -12.140 17.974 1.00 38.91 81 VAL A N 1
ATOM 686 C CA . VAL A 1 81 ? -7.566 -13.402 17.513 1.00 38.91 81 VAL A CA 1
ATOM 687 C C . VAL A 1 81 ? -8.798 -13.192 16.606 1.00 38.91 81 VAL A C 1
ATOM 689 O O . VAL A 1 81 ? -9.150 -14.104 15.865 1.00 38.91 81 VAL A O 1
ATOM 692 N N . ASN A 1 82 ? -9.427 -12.011 16.620 1.00 43.72 82 ASN A N 1
ATOM 693 C CA . ASN A 1 82 ? -10.698 -11.725 15.939 1.00 43.72 82 ASN A CA 1
ATOM 694 C C . ASN A 1 82 ? -10.721 -10.455 15.054 1.00 43.72 82 ASN A C 1
ATOM 696 O O . ASN A 1 82 ? -11.643 -10.350 14.253 1.00 43.72 82 ASN A O 1
ATOM 700 N N . ASP A 1 83 ? -9.766 -9.519 15.171 1.00 49.16 83 ASP A N 1
ATOM 701 C CA . ASP A 1 83 ? -9.827 -8.191 14.505 1.00 49.16 83 ASP A CA 1
ATOM 702 C C . ASP A 1 83 ? -8.809 -7.976 13.373 1.00 49.16 83 ASP A C 1
ATOM 704 O O . ASP A 1 83 ? -8.703 -6.883 12.809 1.00 49.16 83 ASP A O 1
ATOM 708 N N . LEU A 1 84 ? -8.059 -9.011 12.990 1.00 53.00 84 LEU A N 1
ATOM 709 C CA . LEU A 1 84 ? -7.219 -8.934 11.803 1.00 53.00 84 LEU A CA 1
ATOM 710 C C . LEU A 1 84 ? -8.133 -9.061 10.582 1.00 53.00 84 LEU A C 1
ATOM 712 O O . LEU A 1 84 ? -8.359 -10.167 10.098 1.00 53.00 84 LEU A O 1
ATOM 716 N N . TYR A 1 85 ? -8.711 -7.926 10.165 1.00 64.50 85 TYR A N 1
ATOM 717 C CA . TYR A 1 85 ? -9.624 -7.820 9.025 1.00 64.50 85 TYR A CA 1
ATOM 718 C C . TYR A 1 85 ? -9.013 -8.581 7.848 1.00 64.50 85 TYR A C 1
ATOM 720 O O . TYR A 1 85 ? -7.984 -8.135 7.322 1.00 64.50 85 TYR A O 1
ATOM 728 N N . PRO A 1 86 ? -9.577 -9.742 7.463 1.00 67.50 86 PRO A N 1
ATOM 729 C CA . PRO A 1 86 ? -9.031 -10.555 6.383 1.00 67.50 86 PRO A CA 1
ATOM 730 C C . PRO A 1 86 ? -8.815 -9.727 5.117 1.00 67.50 86 PRO A C 1
ATOM 732 O O . PRO A 1 86 ? -7.807 -9.874 4.438 1.00 67.50 86 PRO A O 1
ATOM 735 N N . GLU A 1 87 ? -9.693 -8.754 4.889 1.00 71.00 87 GLU A N 1
ATOM 736 C CA . GLU A 1 87 ? -9.639 -7.803 3.789 1.00 71.00 87 GLU A CA 1
ATOM 737 C C . GLU A 1 87 ? -8.394 -6.907 3.841 1.00 71.00 87 GLU A C 1
ATOM 739 O O . GLU A 1 87 ? -7.751 -6.698 2.814 1.00 71.00 87 GLU A O 1
ATOM 744 N N . TYR A 1 88 ? -8.012 -6.400 5.021 1.00 79.00 88 TYR A N 1
ATOM 745 C CA . TYR A 1 88 ? -6.771 -5.634 5.179 1.00 79.00 88 TYR A CA 1
ATOM 746 C C . TYR A 1 88 ? -5.555 -6.504 4.856 1.00 79.00 88 TYR A C 1
ATOM 748 O O . TYR A 1 88 ? -4.670 -6.073 4.117 1.00 79.00 88 TYR A O 1
ATOM 756 N N . MET A 1 89 ? -5.515 -7.727 5.390 1.00 80.50 89 MET A N 1
ATOM 757 C CA . MET A 1 89 ? -4.394 -8.637 5.166 1.00 80.50 89 MET A CA 1
ATOM 758 C C . MET A 1 89 ? -4.292 -9.044 3.691 1.00 80.50 89 MET A C 1
ATOM 760 O O . MET A 1 89 ? -3.196 -9.041 3.135 1.00 80.50 89 MET A O 1
ATOM 764 N N . ASP A 1 90 ? -5.418 -9.304 3.030 1.00 81.06 90 ASP A N 1
ATOM 765 C CA . ASP A 1 90 ? -5.463 -9.626 1.604 1.00 81.06 90 ASP A CA 1
ATOM 766 C C . ASP A 1 90 ? -4.951 -8.461 0.745 1.00 81.06 90 ASP A C 1
ATOM 768 O O . ASP A 1 90 ? -4.073 -8.661 -0.100 1.00 81.06 90 ASP A O 1
ATOM 772 N N . ILE A 1 91 ? -5.419 -7.231 0.998 1.00 85.62 91 ILE A N 1
ATOM 773 C CA . ILE A 1 91 ? -4.938 -6.022 0.304 1.00 85.62 91 ILE A CA 1
ATOM 774 C C . ILE A 1 91 ? -3.441 -5.819 0.562 1.00 85.62 91 ILE A C 1
ATOM 776 O O . ILE A 1 91 ? -2.671 -5.559 -0.366 1.00 85.62 91 ILE A O 1
ATOM 780 N N . HIS A 1 92 ? -3.002 -5.959 1.812 1.00 86.38 92 HIS A N 1
ATOM 781 C CA . HIS A 1 92 ? -1.607 -5.788 2.209 1.00 86.38 92 HIS A CA 1
ATOM 782 C C . HIS A 1 92 ? -0.688 -6.790 1.496 1.00 86.38 92 HIS A C 1
ATOM 784 O O . HIS A 1 92 ? 0.293 -6.396 0.856 1.00 86.38 92 HIS A O 1
ATOM 790 N N . LEU A 1 93 ? -1.019 -8.083 1.551 1.00 87.19 93 LEU A N 1
ATOM 791 C CA . LEU A 1 93 ? -0.242 -9.147 0.914 1.00 87.19 93 LEU A CA 1
ATOM 792 C C . LEU A 1 93 ? -0.238 -9.012 -0.609 1.00 87.19 93 LEU A C 1
ATOM 794 O O . LEU A 1 93 ? 0.815 -9.171 -1.233 1.00 87.19 93 LEU A O 1
ATOM 798 N N . MET A 1 94 ? -1.382 -8.674 -1.210 1.00 89.44 94 MET A N 1
ATOM 799 C CA . MET A 1 94 ? -1.470 -8.416 -2.646 1.00 89.44 94 MET A CA 1
ATOM 800 C C . MET A 1 94 ? -0.592 -7.227 -3.044 1.00 89.44 94 MET A C 1
ATOM 802 O O . MET A 1 94 ? 0.164 -7.316 -4.012 1.00 89.44 94 MET A O 1
ATOM 806 N N . THR A 1 95 ? -0.622 -6.138 -2.272 1.00 90.75 95 THR A N 1
ATOM 807 C CA . THR A 1 95 ? 0.223 -4.967 -2.529 1.00 90.75 95 THR A CA 1
ATOM 808 C C . THR A 1 95 ? 1.703 -5.332 -2.458 1.00 90.75 95 THR A C 1
ATOM 810 O O . THR A 1 95 ? 2.444 -5.015 -3.386 1.00 90.75 95 THR A O 1
ATOM 813 N N . LEU A 1 96 ? 2.141 -6.053 -1.416 1.00 90.88 96 LEU A N 1
ATOM 814 C CA . LEU A 1 96 ? 3.529 -6.520 -1.298 1.00 90.88 96 LEU A CA 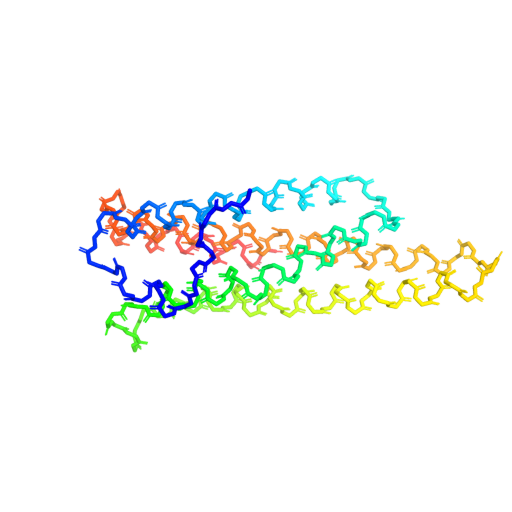1
ATOM 815 C C . LEU A 1 96 ? 3.954 -7.358 -2.502 1.00 90.88 96 LEU A C 1
ATOM 817 O O . LEU A 1 96 ? 5.010 -7.111 -3.086 1.00 90.88 96 LEU A O 1
ATOM 821 N N . PHE A 1 97 ? 3.117 -8.323 -2.883 1.00 92.44 97 PHE A N 1
ATOM 822 C CA . PHE A 1 97 ? 3.378 -9.192 -4.021 1.00 92.44 97 PHE A CA 1
ATOM 823 C C . PHE A 1 97 ? 3.526 -8.396 -5.321 1.00 92.44 97 PHE A C 1
ATOM 825 O O . PHE A 1 97 ? 4.471 -8.616 -6.079 1.00 92.44 97 PHE A O 1
ATOM 832 N N . LEU A 1 98 ? 2.618 -7.454 -5.582 1.00 93.25 98 LEU A N 1
ATOM 833 C CA . LEU A 1 98 ? 2.664 -6.632 -6.787 1.00 93.25 98 LEU A CA 1
ATOM 834 C C . LEU A 1 98 ? 3.877 -5.696 -6.795 1.00 93.25 98 LEU A C 1
ATOM 836 O O . LEU A 1 98 ? 4.519 -5.568 -7.836 1.00 93.25 98 LEU A O 1
ATOM 840 N N . LEU A 1 99 ? 4.236 -5.096 -5.655 1.00 93.38 99 LEU A N 1
ATOM 841 C CA . LEU A 1 99 ? 5.446 -4.278 -5.520 1.00 93.38 99 LEU A CA 1
ATOM 842 C C . LEU A 1 99 ? 6.708 -5.092 -5.843 1.00 93.38 99 LEU A C 1
ATOM 844 O O . LEU A 1 99 ? 7.579 -4.601 -6.557 1.00 93.38 99 LEU A O 1
ATOM 848 N N . ASP A 1 100 ? 6.788 -6.347 -5.389 1.00 92.88 100 ASP A N 1
ATOM 849 C CA . ASP A 1 100 ? 7.891 -7.255 -5.736 1.00 92.88 100 ASP A CA 1
ATOM 850 C C . ASP A 1 100 ? 7.933 -7.594 -7.223 1.00 92.88 100 ASP A C 1
ATOM 852 O O . ASP A 1 100 ? 9.004 -7.623 -7.837 1.00 92.88 100 ASP A O 1
ATOM 856 N N . LYS A 1 101 ? 6.767 -7.828 -7.832 1.00 93.06 101 LYS A N 1
ATOM 857 C CA . LYS A 1 101 ? 6.682 -8.058 -9.276 1.00 93.06 101 LYS A CA 1
ATOM 858 C C . LYS A 1 101 ? 7.115 -6.835 -10.064 1.00 93.06 101 LYS A C 1
ATOM 860 O O . LYS A 1 101 ? 7.876 -6.999 -11.014 1.00 93.06 101 LYS A O 1
ATOM 865 N N . LEU A 1 102 ? 6.679 -5.643 -9.666 1.00 91.00 102 LEU A N 1
ATOM 866 C CA . LEU A 1 102 ? 7.098 -4.404 -10.303 1.00 91.00 102 LEU A CA 1
ATOM 867 C C . LEU A 1 102 ? 8.607 -4.204 -10.161 1.00 91.00 102 LEU A C 1
ATOM 869 O O . LEU A 1 102 ? 9.254 -3.980 -11.177 1.00 91.00 102 LEU A O 1
ATOM 873 N N . GLN A 1 103 ? 9.177 -4.351 -8.959 1.00 89.69 103 GLN A N 1
ATOM 874 C CA . GLN A 1 103 ? 10.623 -4.208 -8.756 1.00 89.69 103 GLN A CA 1
ATOM 875 C C . GLN A 1 103 ? 11.412 -5.143 -9.678 1.00 89.69 103 GLN A C 1
ATOM 877 O O . GLN A 1 103 ? 12.334 -4.701 -10.353 1.00 89.69 103 GLN A O 1
ATOM 882 N N . TYR A 1 104 ? 10.991 -6.403 -9.799 1.00 89.69 104 TYR A N 1
ATOM 883 C CA . TYR A 1 104 ? 11.620 -7.341 -10.725 1.00 89.69 104 TYR A CA 1
ATOM 884 C C . TYR A 1 104 ? 11.555 -6.872 -12.192 1.00 89.69 104 TYR A C 1
ATOM 886 O O . TYR A 1 104 ? 12.552 -6.956 -12.906 1.00 89.69 104 TYR A O 1
ATOM 894 N N . GLN A 1 105 ? 10.409 -6.352 -12.656 1.00 86.06 105 GLN A N 1
ATOM 895 C CA . GLN A 1 105 ? 10.299 -5.816 -14.023 1.00 86.06 105 GLN A CA 1
ATOM 896 C C . GLN A 1 105 ? 11.177 -4.577 -14.235 1.00 86.06 105 GLN A C 1
ATOM 898 O O . GLN A 1 105 ? 11.773 -4.418 -15.300 1.00 86.06 105 GLN A O 1
ATOM 903 N N . LEU A 1 106 ? 11.259 -3.707 -13.227 1.00 84.56 106 LEU A N 1
ATOM 904 C CA . LEU A 1 106 ? 12.102 -2.515 -13.245 1.00 84.56 106 LEU A CA 1
ATOM 905 C C . LEU A 1 106 ? 13.587 -2.892 -13.367 1.00 84.56 106 LEU A C 1
ATOM 907 O O . LEU A 1 106 ? 14.291 -2.333 -14.209 1.00 84.56 106 LEU A O 1
ATOM 911 N N . ASP A 1 107 ? 14.043 -3.868 -12.580 1.00 83.94 107 ASP A N 1
ATOM 912 C CA . ASP A 1 107 ? 15.428 -4.350 -12.594 1.00 83.94 107 ASP A CA 1
ATOM 913 C C . ASP A 1 107 ? 15.782 -4.991 -13.950 1.00 83.94 107 ASP A C 1
ATOM 915 O O . ASP A 1 107 ? 16.814 -4.678 -14.549 1.00 83.94 107 ASP A O 1
ATOM 919 N N . GLU A 1 108 ? 14.892 -5.831 -14.493 1.00 81.19 108 GLU A N 1
ATOM 920 C CA . GLU A 1 108 ? 15.039 -6.431 -15.828 1.00 81.19 108 GLU A CA 1
ATOM 921 C C . GLU A 1 108 ? 15.084 -5.377 -16.943 1.00 81.19 108 GLU A C 1
ATOM 923 O O . GLU A 1 108 ? 15.836 -5.523 -17.912 1.00 81.19 108 GLU A O 1
ATOM 928 N N . ALA A 1 109 ? 14.283 -4.313 -16.829 1.00 74.94 109 ALA A N 1
ATOM 929 C CA . ALA A 1 109 ? 14.277 -3.220 -17.794 1.00 74.94 109 ALA A CA 1
ATOM 930 C C . ALA A 1 109 ? 15.616 -2.471 -17.810 1.00 74.94 109 ALA A C 1
ATOM 932 O O . ALA A 1 109 ? 16.139 -2.202 -18.891 1.00 74.94 109 ALA A O 1
ATOM 933 N N . ILE A 1 110 ? 16.211 -2.204 -16.642 1.00 70.19 110 ILE A N 1
ATOM 934 C CA . ILE A 1 110 ? 17.526 -1.552 -16.553 1.00 70.19 110 ILE A CA 1
ATOM 935 C C . ILE A 1 110 ? 18.639 -2.413 -17.142 1.00 70.19 110 ILE A C 1
ATOM 937 O O . ILE A 1 110 ? 19.443 -1.908 -17.924 1.00 70.19 110 ILE A O 1
ATOM 941 N N . ILE A 1 111 ? 18.688 -3.701 -16.793 1.00 67.31 111 ILE A N 1
ATOM 942 C CA . ILE A 1 111 ? 19.746 -4.610 -17.261 1.00 67.31 111 ILE A CA 1
ATOM 943 C C . ILE A 1 111 ? 19.776 -4.669 -18.796 1.00 67.31 111 ILE A C 1
ATOM 945 O O . ILE A 1 111 ? 20.846 -4.703 -19.402 1.00 67.31 111 ILE A O 1
ATOM 949 N N . LYS A 1 112 ? 18.603 -4.653 -19.437 1.00 63.47 112 LYS A N 1
ATOM 950 C CA . LYS A 1 112 ? 18.484 -4.651 -20.903 1.00 63.47 112 LYS A CA 1
ATOM 951 C C . LYS A 1 112 ? 18.872 -3.308 -21.526 1.00 63.47 112 LYS A C 1
ATOM 953 O O . LYS A 1 112 ? 19.419 -3.294 -22.626 1.00 63.47 112 LYS A O 1
ATOM 958 N N . TRP A 1 113 ? 18.641 -2.200 -20.824 1.00 59.25 113 TRP A N 1
ATOM 959 C CA . TRP A 1 113 ? 19.014 -0.861 -21.289 1.00 59.25 113 TRP A CA 1
ATOM 960 C C . TRP A 1 113 ? 20.535 -0.664 -21.349 1.00 59.25 113 TRP A C 1
ATOM 962 O O . TRP A 1 113 ? 21.040 -0.043 -22.278 1.00 59.25 113 TRP A O 1
ATOM 972 N N . ASP A 1 114 ? 21.271 -1.262 -20.409 1.00 54.50 114 ASP A N 1
ATOM 973 C CA . ASP A 1 114 ? 22.738 -1.170 -20.327 1.00 54.50 114 ASP A CA 1
ATOM 974 C C . ASP A 1 114 ? 23.461 -2.062 -21.364 1.00 54.50 114 ASP A C 1
ATOM 976 O O . ASP A 1 114 ? 24.641 -1.875 -21.657 1.00 54.50 114 ASP A O 1
ATOM 980 N N . MET A 1 115 ? 22.761 -3.042 -21.955 1.00 49.28 115 MET A N 1
ATOM 981 C CA . MET A 1 115 ? 23.361 -4.049 -22.844 1.00 49.28 115 MET A CA 1
ATOM 982 C C . MET A 1 115 ? 23.212 -3.784 -24.348 1.00 49.28 115 MET A C 1
ATOM 984 O O . MET A 1 115 ? 23.824 -4.505 -25.141 1.00 49.28 115 MET A O 1
ATOM 988 N N . THR A 1 116 ? 22.451 -2.774 -24.781 1.00 46.59 116 THR A N 1
ATOM 989 C CA . THR A 1 116 ? 22.102 -2.657 -26.206 1.00 46.59 116 THR A CA 1
ATOM 990 C C . THR A 1 116 ? 21.919 -1.213 -26.689 1.00 46.59 116 THR A C 1
ATOM 992 O O . THR A 1 116 ? 20.890 -0.599 -26.448 1.00 46.59 116 THR A O 1
ATOM 995 N N . GLU A 1 117 ? 22.848 -0.715 -27.523 1.00 46.81 117 GLU A N 1
ATOM 996 C CA . GLU A 1 117 ? 22.630 0.436 -28.436 1.00 46.81 117 GLU A CA 1
ATOM 997 C C . GLU A 1 117 ? 21.589 0.137 -29.546 1.00 46.81 117 GLU A C 1
ATOM 999 O O . GLU A 1 117 ? 21.375 0.931 -30.461 1.00 46.81 117 GLU A O 1
ATOM 1004 N N . ALA A 1 118 ? 20.923 -1.017 -29.503 1.00 49.44 118 ALA A N 1
ATOM 1005 C CA . ALA A 1 118 ? 19.914 -1.422 -30.465 1.00 49.44 118 ALA A CA 1
ATOM 1006 C C . ALA A 1 118 ? 18.843 -2.267 -29.770 1.00 49.44 118 ALA A C 1
ATOM 1008 O O . ALA A 1 118 ? 19.188 -3.331 -29.277 1.00 49.44 118 ALA A O 1
ATOM 1009 N N . ILE A 1 119 ? 17.575 -1.829 -29.775 1.00 43.81 119 ILE A N 1
ATOM 1010 C CA . ILE A 1 119 ? 16.362 -2.606 -30.134 1.00 43.81 119 ILE A CA 1
ATOM 1011 C C . ILE A 1 119 ? 15.099 -1.827 -29.695 1.00 43.81 119 ILE A C 1
ATOM 1013 O O . ILE A 1 119 ? 14.781 -1.723 -28.521 1.00 43.81 119 ILE A O 1
ATOM 1017 N N . VAL A 1 120 ? 14.329 -1.347 -30.678 1.00 49.88 120 VAL A N 1
ATOM 1018 C CA . VAL A 1 120 ? 13.127 -0.489 -30.532 1.00 49.88 120 VAL A CA 1
ATOM 1019 C C . VAL A 1 120 ? 11.827 -1.301 -30.302 1.00 49.88 120 VAL A C 1
ATOM 1021 O O . VAL A 1 120 ? 10.729 -0.760 -30.338 1.00 49.88 120 VAL A O 1
ATOM 1024 N N . VAL A 1 121 ? 11.906 -2.624 -30.091 1.00 41.47 121 VAL A N 1
ATOM 1025 C CA . VAL A 1 121 ? 10.711 -3.503 -30.038 1.00 41.47 121 VAL A CA 1
ATOM 1026 C C . VAL A 1 121 ? 10.531 -4.207 -28.688 1.00 41.47 121 VAL A C 1
ATOM 1028 O O . VAL A 1 121 ? 9.405 -4.254 -28.200 1.00 41.47 121 VAL A O 1
ATOM 1031 N N . ASP A 1 122 ? 11.605 -4.663 -28.034 1.00 44.88 122 ASP A N 1
ATOM 1032 C CA . ASP A 1 122 ? 11.526 -5.264 -26.687 1.00 44.88 122 ASP A CA 1
ATOM 1033 C C . ASP A 1 122 ? 11.313 -4.226 -25.568 1.00 44.88 122 ASP A C 1
ATOM 1035 O O . ASP A 1 122 ? 10.813 -4.564 -24.493 1.00 44.88 122 ASP A O 1
ATOM 1039 N N . GLU A 1 123 ? 11.617 -2.951 -25.832 1.00 48.72 123 GLU A N 1
ATOM 1040 C CA . GLU A 1 123 ? 11.307 -1.837 -24.928 1.00 48.72 123 GLU A CA 1
ATOM 1041 C C . GLU A 1 123 ? 9.785 -1.648 -24.761 1.00 48.72 123 GLU A C 1
ATOM 1043 O O . GLU A 1 123 ? 9.315 -1.383 -23.658 1.00 48.72 123 GLU A O 1
ATOM 1048 N N . LEU A 1 124 ? 8.973 -1.876 -25.804 1.00 46.59 124 LEU A N 1
ATOM 1049 C CA . LEU A 1 124 ? 7.515 -1.662 -25.760 1.00 46.59 124 LEU A CA 1
ATOM 1050 C C . LEU A 1 124 ? 6.762 -2.729 -24.943 1.00 46.59 124 LEU A C 1
ATOM 1052 O O . LEU A 1 124 ? 5.794 -2.410 -24.250 1.00 46.59 124 LEU A O 1
ATOM 1056 N N . THR A 1 125 ? 7.204 -3.989 -24.980 1.00 50.03 125 THR A N 1
ATOM 1057 C CA . THR A 1 125 ? 6.586 -5.102 -24.230 1.00 50.03 125 THR A CA 1
ATOM 1058 C C . THR A 1 125 ? 6.854 -5.010 -22.725 1.00 50.03 125 THR A C 1
ATOM 1060 O O . THR A 1 125 ? 6.005 -5.399 -21.916 1.00 50.03 125 THR A O 1
ATOM 1063 N N . ASN A 1 126 ? 8.006 -4.452 -22.338 1.00 63.03 126 ASN A N 1
ATOM 1064 C CA . ASN A 1 126 ? 8.368 -4.255 -20.935 1.00 63.03 126 ASN A CA 1
ATOM 1065 C C . ASN A 1 126 ? 7.598 -3.071 -20.314 1.00 63.03 126 ASN A C 1
ATOM 1067 O O . ASN A 1 126 ? 7.106 -3.171 -19.192 1.00 63.03 126 ASN A O 1
ATOM 1071 N N . LEU A 1 127 ? 7.373 -1.996 -21.082 1.00 72.00 127 LEU A N 1
ATOM 1072 C CA . LEU A 1 127 ? 6.584 -0.834 -20.647 1.00 72.00 127 LEU A CA 1
ATOM 1073 C C . LEU A 1 127 ? 5.111 -1.164 -20.402 1.00 72.00 127 LEU A C 1
ATOM 1075 O O . LEU A 1 127 ? 4.548 -0.737 -19.398 1.00 72.00 127 LEU A O 1
ATOM 1079 N N . GLY A 1 128 ? 4.489 -1.961 -21.276 1.00 78.19 128 GLY A N 1
ATOM 1080 C CA . GLY A 1 128 ? 3.102 -2.394 -21.076 1.00 78.19 128 GLY A CA 1
ATOM 1081 C C . GLY A 1 128 ? 2.919 -3.189 -19.778 1.00 78.19 128 GLY A C 1
ATOM 1082 O O . GLY A 1 128 ? 1.943 -2.989 -19.057 1.00 78.19 128 GLY A O 1
ATOM 1083 N N . THR A 1 129 ? 3.893 -4.039 -19.446 1.00 84.19 129 THR A N 1
ATOM 1084 C CA . THR A 1 129 ? 3.888 -4.840 -18.214 1.00 84.19 129 THR A CA 1
ATOM 1085 C C . THR A 1 129 ? 4.137 -3.977 -16.973 1.00 84.19 129 THR A C 1
ATOM 1087 O O . THR A 1 129 ? 3.432 -4.122 -15.975 1.00 84.19 129 THR A O 1
ATOM 1090 N N . ILE A 1 130 ? 5.094 -3.046 -17.034 1.00 85.62 130 ILE A N 1
ATOM 1091 C CA . ILE A 1 130 ? 5.361 -2.080 -15.957 1.00 85.62 130 ILE A CA 1
ATOM 1092 C C . ILE A 1 130 ? 4.117 -1.225 -15.689 1.00 85.62 130 ILE A C 1
ATOM 1094 O O . ILE A 1 130 ? 3.658 -1.163 -14.551 1.00 85.62 130 ILE A O 1
ATOM 1098 N N . ASN A 1 131 ? 3.507 -0.653 -16.731 1.00 85.12 131 ASN A N 1
ATOM 1099 C CA . ASN A 1 131 ? 2.294 0.157 -16.601 1.00 85.12 131 ASN A CA 1
ATOM 1100 C C . ASN A 1 131 ? 1.111 -0.658 -16.062 1.00 85.12 131 ASN A C 1
ATOM 1102 O O . ASN A 1 131 ? 0.325 -0.149 -15.265 1.00 85.12 131 ASN A O 1
ATOM 1106 N N . TYR A 1 132 ? 0.985 -1.931 -16.445 1.00 88.62 132 TYR A N 1
ATOM 1107 C CA . TYR A 1 132 ? -0.017 -2.827 -15.868 1.00 88.62 132 TYR A CA 1
ATOM 1108 C C . TYR A 1 132 ? 0.164 -2.981 -14.351 1.00 88.62 132 TYR A C 1
ATOM 1110 O O . TYR A 1 132 ? -0.789 -2.780 -13.597 1.00 88.62 132 TYR A O 1
ATOM 1118 N N . TYR A 1 133 ? 1.386 -3.262 -13.887 1.00 90.81 133 TYR A N 1
ATOM 1119 C CA . TYR A 1 133 ? 1.660 -3.372 -12.453 1.00 90.81 133 TYR A CA 1
ATOM 1120 C C . TYR A 1 133 ? 1.473 -2.044 -11.716 1.00 90.81 133 TYR A C 1
ATOM 1122 O O . TYR A 1 133 ? 0.880 -2.047 -10.643 1.00 90.81 133 TYR A O 1
ATOM 1130 N N . ILE A 1 134 ? 1.909 -0.917 -12.288 1.00 89.50 134 ILE A N 1
ATOM 1131 C CA . ILE A 1 134 ? 1.710 0.415 -11.695 1.00 89.50 134 ILE A CA 1
ATOM 1132 C C . ILE A 1 134 ? 0.221 0.682 -11.452 1.00 89.50 134 ILE A C 1
ATOM 1134 O O . ILE A 1 134 ? -0.148 1.079 -10.346 1.00 89.50 134 ILE A O 1
ATOM 1138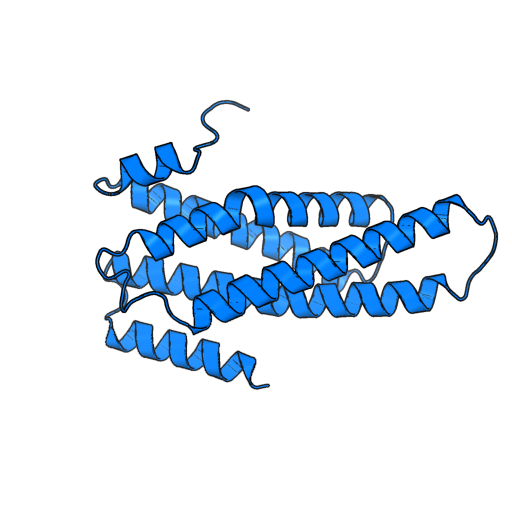 N N . ASN A 1 135 ? -0.638 0.405 -12.437 1.00 89.31 135 ASN A N 1
ATOM 1139 C CA . ASN A 1 135 ? -2.084 0.594 -12.305 1.00 89.31 135 ASN A CA 1
ATOM 1140 C C . ASN A 1 135 ? -2.700 -0.330 -11.245 1.00 89.31 135 ASN A C 1
ATOM 1142 O O . ASN A 1 135 ? -3.490 0.127 -10.421 1.00 89.31 135 ASN A O 1
ATOM 1146 N N . LEU A 1 136 ? -2.323 -1.614 -11.221 1.00 90.75 136 LEU A N 1
ATOM 1147 C CA . LEU A 1 136 ? -2.817 -2.545 -10.202 1.00 90.75 136 LEU A CA 1
ATOM 1148 C C . LEU A 1 136 ? -2.386 -2.145 -8.789 1.00 90.75 136 LEU A C 1
ATOM 1150 O O . LEU A 1 136 ? -3.200 -2.157 -7.868 1.00 90.75 136 LEU A O 1
ATOM 1154 N N . ILE A 1 137 ? -1.120 -1.766 -8.613 1.00 91.56 137 ILE A N 1
ATOM 1155 C CA . ILE A 1 137 ? -0.598 -1.306 -7.323 1.00 91.56 137 ILE A CA 1
ATOM 1156 C C . ILE A 1 137 ? -1.314 -0.028 -6.892 1.00 91.56 137 ILE A C 1
ATOM 1158 O O . ILE A 1 137 ? -1.632 0.108 -5.717 1.00 91.56 137 ILE A O 1
ATOM 1162 N N . ASN A 1 138 ? -1.623 0.879 -7.823 1.00 90.44 138 ASN A N 1
ATOM 1163 C CA . ASN A 1 138 ? -2.351 2.106 -7.510 1.00 90.44 138 ASN A CA 1
ATOM 1164 C C . ASN A 1 138 ? -3.728 1.820 -6.891 1.00 90.44 138 ASN A C 1
ATOM 1166 O O . ASN A 1 138 ? -4.104 2.427 -5.886 1.00 90.44 138 ASN A O 1
ATOM 1170 N N . VAL A 1 139 ? -4.459 0.855 -7.459 1.00 89.75 139 VAL A N 1
ATOM 1171 C CA . VAL A 1 139 ? -5.733 0.386 -6.896 1.00 89.75 139 VAL A CA 1
ATOM 1172 C C . VAL A 1 139 ? -5.514 -0.151 -5.483 1.00 89.75 139 VAL A C 1
ATOM 1174 O O . VAL A 1 139 ? -6.185 0.290 -4.555 1.00 89.75 139 VAL A O 1
ATOM 1177 N N . GLN A 1 140 ? -4.535 -1.036 -5.289 1.00 90.06 140 GLN A N 1
ATOM 1178 C CA . GLN A 1 140 ? -4.292 -1.655 -3.984 1.00 90.06 140 GLN A CA 1
ATOM 1179 C C . GLN A 1 140 ? -3.847 -0.648 -2.909 1.00 90.06 140 GLN A C 1
ATOM 1181 O O . GLN A 1 140 ? -4.383 -0.658 -1.804 1.00 90.06 140 GLN A O 1
ATOM 1186 N N . LEU A 1 141 ? -2.946 0.283 -3.238 1.00 90.25 141 LEU A N 1
ATOM 1187 C CA . LEU A 1 141 ? -2.533 1.359 -2.330 1.00 90.25 141 LEU A CA 1
ATOM 1188 C C . LEU A 1 141 ? -3.702 2.287 -1.972 1.00 90.25 141 LEU A C 1
ATOM 1190 O O . LEU A 1 141 ? -3.800 2.740 -0.832 1.00 90.25 141 LEU A O 1
ATOM 1194 N N . THR A 1 142 ? -4.613 2.542 -2.916 1.00 91.06 142 THR A N 1
ATOM 1195 C CA . THR A 1 142 ? -5.826 3.334 -2.662 1.00 91.06 142 THR A CA 1
ATOM 1196 C C . THR A 1 142 ? -6.748 2.628 -1.671 1.00 91.06 142 THR A C 1
ATOM 1198 O O . THR A 1 142 ? -7.240 3.260 -0.736 1.00 91.06 142 THR A O 1
ATOM 1201 N N . LEU A 1 143 ? -6.964 1.321 -1.841 1.00 89.88 143 LEU A N 1
ATOM 1202 C CA . LEU A 1 143 ? -7.777 0.522 -0.920 1.00 89.88 143 LEU A CA 1
ATOM 1203 C C . LEU A 1 143 ? -7.139 0.462 0.470 1.00 89.88 143 LEU A C 1
ATOM 1205 O O . LEU A 1 143 ? -7.822 0.672 1.469 1.00 89.88 143 LEU A O 1
ATOM 1209 N N . LEU A 1 144 ? -5.820 0.275 0.538 1.00 88.69 144 LEU A N 1
ATOM 1210 C CA . LEU A 1 144 ? -5.069 0.282 1.791 1.00 88.69 144 LEU A CA 1
ATOM 1211 C C . LEU A 1 144 ? -5.241 1.609 2.547 1.00 88.69 144 LEU A C 1
ATOM 1213 O O . LEU A 1 14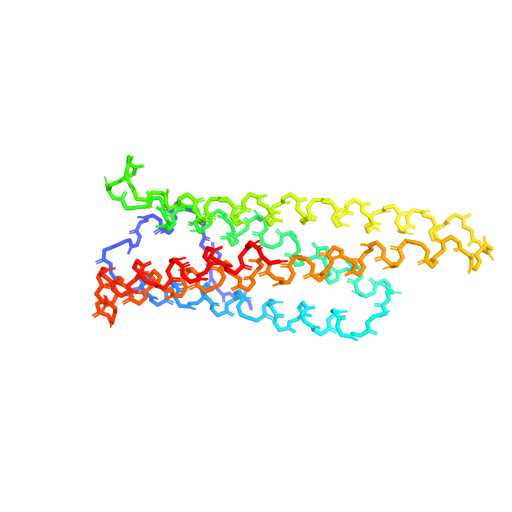4 ? -5.554 1.608 3.736 1.00 88.69 144 LEU A O 1
ATOM 1217 N N . HIS A 1 145 ? -5.114 2.739 1.843 1.00 91.00 145 HIS A N 1
ATOM 1218 C CA . HIS A 1 145 ? -5.338 4.069 2.411 1.00 91.00 145 HIS A CA 1
ATOM 1219 C C . HIS A 1 145 ? -6.774 4.245 2.932 1.00 91.00 145 HIS A C 1
ATOM 1221 O O . HIS A 1 145 ? -6.982 4.814 4.005 1.00 91.00 145 HIS A O 1
ATOM 1227 N N . GLN A 1 146 ? -7.777 3.735 2.208 1.00 90.81 146 GLN A N 1
ATOM 1228 C CA . GLN A 1 146 ? -9.178 3.786 2.640 1.00 90.81 146 GLN A CA 1
ATOM 1229 C C . GLN A 1 146 ? -9.417 2.983 3.923 1.00 90.81 146 GLN A C 1
ATOM 1231 O O . GLN A 1 146 ? -10.054 3.500 4.842 1.00 90.81 146 GLN A O 1
ATOM 1236 N N . VAL A 1 147 ? -8.882 1.760 4.009 1.00 89.00 147 VAL A N 1
ATOM 1237 C CA . VAL A 1 147 ? -8.990 0.911 5.207 1.00 89.00 147 VAL A CA 1
ATOM 1238 C C . VAL A 1 147 ? -8.317 1.584 6.404 1.00 89.00 147 VAL A C 1
ATOM 1240 O O . VAL A 1 147 ? -8.926 1.694 7.470 1.00 89.00 147 VAL A O 1
ATOM 1243 N N . PHE A 1 148 ? -7.099 2.099 6.223 1.00 88.25 148 PHE A N 1
ATOM 1244 C CA . PHE A 1 148 ? -6.357 2.784 7.282 1.00 88.25 148 PHE A CA 1
ATOM 1245 C C . PHE A 1 148 ? -7.099 4.035 7.777 1.00 88.25 148 PHE A C 1
ATOM 1247 O O . PHE A 1 148 ? -7.363 4.176 8.971 1.00 88.25 148 PHE A O 1
ATOM 1254 N N . THR A 1 149 ? -7.572 4.879 6.855 1.00 90.50 149 THR A N 1
ATOM 1255 C CA . THR A 1 149 ? -8.388 6.060 7.181 1.00 90.50 149 THR A CA 1
ATOM 1256 C C . THR A 1 149 ? -9.678 5.687 7.923 1.00 90.50 149 THR A C 1
ATOM 1258 O O . THR A 1 149 ? -10.089 6.388 8.850 1.00 90.50 149 THR A O 1
ATOM 1261 N N . ALA A 1 150 ? -10.357 4.607 7.522 1.00 89.56 150 ALA A N 1
ATOM 1262 C CA . ALA A 1 150 ? -11.573 4.150 8.190 1.00 89.56 150 ALA A CA 1
ATOM 1263 C C . ALA A 1 150 ? -11.288 3.684 9.626 1.00 89.56 150 ALA A C 1
ATOM 1265 O O . ALA A 1 150 ? -12.060 4.013 10.530 1.00 89.56 150 ALA A O 1
ATOM 1266 N N . LYS A 1 151 ? -10.173 2.977 9.852 1.00 86.69 151 LYS A N 1
ATOM 1267 C CA . LYS A 1 151 ? -9.782 2.499 11.185 1.00 86.69 151 LYS A CA 1
ATOM 1268 C C . LYS A 1 151 ? -9.405 3.657 12.109 1.00 86.69 151 LYS A C 1
ATOM 1270 O O . LYS A 1 151 ? -9.880 3.670 13.240 1.00 86.69 151 LYS A O 1
ATOM 1275 N N . ILE A 1 152 ? -8.669 4.663 11.624 1.00 88.19 152 ILE A N 1
ATOM 1276 C CA . ILE A 1 152 ? -8.397 5.893 12.394 1.00 88.19 152 ILE A CA 1
ATOM 1277 C C . ILE A 1 152 ? -9.717 6.534 12.848 1.00 88.19 152 ILE A C 1
ATOM 1279 O O . ILE A 1 152 ? -9.928 6.745 14.038 1.00 88.19 152 ILE A O 1
ATOM 1283 N N . LYS A 1 153 ? -10.666 6.737 11.925 1.00 89.88 153 LYS A N 1
ATOM 1284 C CA . LYS A 1 153 ? -11.977 7.328 12.249 1.00 89.88 153 LYS A CA 1
ATOM 1285 C C . LYS A 1 153 ? -12.802 6.497 13.236 1.00 89.88 153 LYS A C 1
ATOM 1287 O O . LYS A 1 153 ? -13.590 7.064 13.991 1.00 89.88 153 LYS A O 1
ATOM 1292 N N . LEU A 1 154 ? -12.684 5.168 13.205 1.00 87.38 154 LEU A N 1
ATOM 1293 C CA . LEU A 1 154 ? -13.314 4.291 14.195 1.00 87.38 154 LEU A CA 1
ATOM 1294 C C . LEU A 1 154 ? -12.708 4.527 15.586 1.00 87.38 154 LEU A C 1
ATOM 1296 O O . LEU A 1 154 ? -13.451 4.686 16.551 1.00 87.38 154 LEU A O 1
ATOM 1300 N N . MET A 1 155 ? -11.378 4.597 15.680 1.00 83.81 155 MET A N 1
ATOM 1301 C CA . MET A 1 155 ? -10.663 4.813 16.944 1.00 83.81 155 MET A CA 1
ATOM 1302 C C . MET A 1 155 ? -10.929 6.196 17.546 1.00 83.81 155 MET A C 1
ATOM 1304 O O . MET A 1 155 ? -11.084 6.320 18.756 1.00 83.81 155 MET A O 1
ATOM 1308 N N . GLU A 1 156 ? -11.077 7.221 16.708 1.00 86.88 156 GLU A N 1
ATOM 1309 C CA . GLU A 1 156 ? -11.475 8.572 17.127 1.00 86.88 156 GLU A CA 1
ATOM 1310 C C . GLU A 1 156 ? -12.961 8.676 17.528 1.00 86.88 156 GLU A C 1
ATOM 1312 O O . GLU A 1 156 ? -13.428 9.732 17.958 1.00 86.88 156 GLU A O 1
ATOM 1317 N N . GLY A 1 157 ? -13.746 7.608 17.342 1.00 85.69 157 GLY A N 1
ATOM 1318 C CA . GLY A 1 157 ? -15.189 7.604 17.591 1.00 85.69 157 GLY A CA 1
ATOM 1319 C C . GLY A 1 157 ? -16.010 8.402 16.569 1.00 85.69 157 GLY A C 1
ATOM 1320 O O . GLY A 1 157 ? -17.199 8.641 16.786 1.00 85.69 157 GLY A O 1
ATOM 1321 N N . VAL A 1 158 ? -15.405 8.807 15.445 1.00 91.56 158 VAL A N 1
ATOM 1322 C CA . VAL A 1 158 ? -16.084 9.476 14.320 1.00 91.56 158 VAL A CA 1
ATOM 1323 C C . VAL A 1 158 ? -17.001 8.495 13.586 1.00 91.56 158 VAL A C 1
ATOM 1325 O O . VAL A 1 158 ? -18.096 8.865 13.153 1.00 91.56 158 VAL A O 1
ATOM 1328 N N . LEU A 1 159 ? -16.567 7.239 13.452 1.00 89.56 159 LEU A N 1
ATOM 1329 C CA . LEU A 1 159 ? -17.375 6.133 12.943 1.00 89.56 159 LEU A CA 1
ATOM 1330 C C . LEU A 1 159 ? -17.798 5.215 14.090 1.00 89.56 159 LEU A C 1
ATOM 1332 O O . LEU A 1 159 ? -17.005 4.873 14.958 1.00 89.56 159 LEU A O 1
ATOM 1336 N N . SER A 1 160 ? -19.048 4.755 14.059 1.00 90.12 160 SER A N 1
ATOM 1337 C CA . SER A 1 160 ? -19.458 3.590 14.852 1.00 90.12 160 SER A CA 1
ATOM 1338 C C . SER A 1 160 ? -18.956 2.294 14.212 1.00 90.12 160 SER A C 1
ATOM 1340 O O . SER A 1 160 ? -18.799 2.242 12.991 1.00 90.12 160 SER A O 1
ATOM 1342 N N . GLN A 1 161 ? -18.822 1.220 15.000 1.00 86.31 161 GLN A N 1
ATOM 1343 C CA . GLN A 1 161 ? -18.429 -0.104 14.490 1.00 86.31 161 GLN A CA 1
ATOM 1344 C C . GLN A 1 161 ? -19.272 -0.536 13.281 1.00 86.31 161 GLN A C 1
ATOM 1346 O O . GLN A 1 161 ? -18.739 -0.878 12.239 1.00 86.31 161 GLN A O 1
ATOM 1351 N N . LYS A 1 162 ? -20.600 -0.380 13.355 1.00 88.38 162 LYS A N 1
ATOM 1352 C CA . LYS A 1 162 ? -21.504 -0.719 12.244 1.00 88.38 162 LYS A CA 1
ATOM 1353 C C . LYS A 1 162 ? -21.221 0.083 10.966 1.00 88.38 162 LYS A C 1
ATOM 1355 O O . LYS A 1 162 ? -21.439 -0.417 9.867 1.00 88.38 162 LYS A O 1
ATOM 1360 N N . GLN A 1 163 ? -20.837 1.354 11.092 1.00 90.38 163 GLN A N 1
ATOM 1361 C CA . GLN A 1 163 ? -20.481 2.170 9.929 1.00 90.38 163 GLN A CA 1
ATOM 1362 C C . GLN A 1 163 ? -19.123 1.764 9.376 1.00 90.38 163 GLN A C 1
ATOM 1364 O O . GLN A 1 163 ? -18.977 1.712 8.163 1.00 90.38 163 GLN A O 1
ATOM 1369 N N . PHE A 1 164 ? -18.169 1.456 10.250 1.00 88.94 164 PHE A N 1
ATOM 1370 C CA . PHE A 1 164 ? -16.876 0.929 9.855 1.00 88.94 164 PHE A CA 1
ATOM 1371 C C . PHE A 1 164 ? -17.026 -0.395 9.086 1.00 88.94 164 PHE A C 1
ATOM 1373 O O . PHE A 1 164 ? -16.556 -0.473 7.956 1.00 88.94 164 PHE A O 1
ATOM 1380 N N . ASP A 1 165 ? -17.792 -1.362 9.603 1.00 85.19 165 ASP A N 1
ATOM 1381 C CA . ASP A 1 165 ? -18.058 -2.642 8.925 1.00 85.19 165 ASP A CA 1
ATOM 1382 C C . ASP A 1 165 ? -18.670 -2.426 7.527 1.00 85.19 165 ASP A C 1
ATOM 1384 O O . ASP A 1 165 ? -18.277 -3.062 6.554 1.00 85.19 165 ASP A O 1
ATOM 1388 N N . LEU A 1 166 ? -19.597 -1.466 7.395 1.00 88.81 166 LEU A N 1
ATOM 1389 C CA . LEU A 1 166 ? -20.190 -1.097 6.105 1.00 88.81 166 LEU A CA 1
ATOM 1390 C C . LEU A 1 166 ? -19.185 -0.469 5.130 1.00 88.81 166 LEU A C 1
ATOM 1392 O O . LEU A 1 166 ? -19.363 -0.605 3.920 1.00 88.81 166 LEU A O 1
ATOM 1396 N N . GLU A 1 167 ? -18.186 0.266 5.616 1.00 88.50 167 GLU A N 1
ATOM 1397 C CA . GLU A 1 167 ? -17.112 0.799 4.774 1.00 88.50 167 GLU A CA 1
ATOM 1398 C C . GLU A 1 167 ? -16.163 -0.321 4.332 1.00 88.50 167 GLU A C 1
ATOM 1400 O O . GLU A 1 167 ? -15.858 -0.405 3.143 1.00 88.50 167 GLU A O 1
ATOM 1405 N N . ILE A 1 168 ? -15.786 -1.237 5.231 1.00 86.12 168 ILE A N 1
ATOM 1406 C CA . ILE A 1 168 ? -14.967 -2.408 4.883 1.00 86.12 168 ILE A CA 1
ATOM 1407 C C . ILE A 1 168 ? -15.680 -3.292 3.851 1.00 86.12 168 ILE A C 1
ATOM 1409 O O . ILE A 1 168 ? -15.079 -3.641 2.838 1.00 86.12 168 ILE A O 1
ATOM 1413 N N . ASP A 1 169 ? -16.982 -3.544 4.010 1.00 84.25 169 ASP A N 1
ATOM 1414 C CA . ASP A 1 169 ? -17.795 -4.281 3.032 1.00 84.25 169 ASP A CA 1
ATOM 1415 C C . ASP A 1 169 ? -17.786 -3.630 1.636 1.00 84.25 169 ASP A C 1
ATOM 1417 O O . ASP A 1 169 ? -17.784 -4.319 0.611 1.00 84.25 169 ASP A O 1
ATOM 1421 N N . LYS A 1 170 ? -17.815 -2.292 1.560 1.00 87.06 170 LYS A N 1
ATOM 1422 C CA . LYS A 1 170 ? -17.745 -1.572 0.275 1.00 87.06 170 LYS A CA 1
ATOM 1423 C C . LYS A 1 170 ? -16.370 -1.717 -0.364 1.00 87.06 170 LYS A C 1
ATOM 1425 O O . LYS A 1 170 ? -16.298 -1.933 -1.572 1.00 87.06 170 LYS A O 1
ATOM 1430 N N . ILE A 1 171 ? -15.312 -1.596 0.437 1.00 85.69 171 ILE A N 1
ATOM 1431 C CA . ILE A 1 171 ? -13.924 -1.768 -0.005 1.00 85.69 171 ILE A CA 1
ATOM 1432 C C . ILE A 1 171 ? -13.741 -3.196 -0.527 1.00 85.69 171 ILE A C 1
ATOM 1434 O O . ILE A 1 171 ? -13.269 -3.374 -1.647 1.00 85.69 171 ILE A O 1
ATOM 1438 N N . HIS A 1 172 ? -14.224 -4.202 0.202 1.00 79.12 172 HIS A N 1
ATOM 1439 C CA . HIS A 1 172 ? -14.171 -5.598 -0.223 1.00 79.12 172 HIS A CA 1
ATOM 1440 C C . HIS A 1 172 ? -14.851 -5.819 -1.578 1.00 79.12 172 HIS A C 1
ATOM 1442 O O . HIS A 1 172 ? -14.245 -6.344 -2.503 1.00 79.12 172 HIS A O 1
ATOM 1448 N N . ARG A 1 173 ? -16.078 -5.321 -1.764 1.00 80.75 173 ARG A N 1
ATOM 1449 C CA . ARG A 1 173 ? -16.790 -5.458 -3.050 1.00 80.75 173 ARG A CA 1
ATOM 1450 C C . ARG A 1 173 ? -16.113 -4.748 -4.220 1.00 80.75 173 ARG A C 1
ATOM 1452 O O . ARG A 1 173 ? -16.424 -5.058 -5.365 1.00 80.75 173 ARG A O 1
ATOM 1459 N N . SER A 1 174 ? -15.244 -3.776 -3.955 1.00 78.25 174 SER A N 1
ATOM 1460 C CA . SER A 1 174 ? -14.473 -3.104 -5.004 1.00 78.25 174 SER A CA 1
ATOM 1461 C C . SER A 1 174 ? -13.266 -3.918 -5.481 1.00 78.25 174 SER A C 1
ATOM 1463 O O . SER A 1 174 ? -12.745 -3.623 -6.551 1.00 78.25 174 SER A O 1
ATOM 1465 N N . LEU A 1 175 ? -12.865 -4.955 -4.733 1.00 68.50 175 LEU A N 1
ATOM 1466 C CA . LEU A 1 175 ? -11.848 -5.926 -5.148 1.00 68.50 175 LEU A CA 1
ATOM 1467 C C . LEU A 1 175 ? -12.390 -6.962 -6.151 1.00 68.50 175 LEU A C 1
ATOM 1469 O O . LEU A 1 175 ? -11.605 -7.525 -6.906 1.00 68.50 175 LEU A O 1
ATOM 1473 N N . ASP A 1 176 ? -13.707 -7.208 -6.167 1.00 58.53 176 ASP A N 1
ATOM 1474 C CA . ASP A 1 176 ? -14.361 -8.237 -7.000 1.00 58.53 176 ASP A CA 1
ATOM 1475 C C . ASP A 1 176 ? -14.662 -7.789 -8.454 1.00 58.53 176 ASP A C 1
ATOM 1477 O O . ASP A 1 176 ? -15.334 -8.512 -9.199 1.00 58.53 176 ASP A O 1
ATOM 1481 N N . ILE A 1 177 ? -14.210 -6.596 -8.862 1.00 45.59 177 ILE A N 1
ATOM 1482 C CA . ILE A 1 177 ? -14.437 -5.993 -10.194 1.00 45.59 177 ILE A CA 1
ATOM 1483 C C . ILE A 1 177 ? -13.131 -5.975 -10.988 1.00 45.59 177 ILE A C 1
ATOM 1485 O O . ILE A 1 177 ? -13.178 -6.363 -12.179 1.00 45.59 177 ILE A O 1
#

Sequence (177 aa):
MSEYEMDEDAFLSMADGDEYFDYLHEINDELRLLLDVWNKVSESNEFNSYVYIQLTGIIKYIKNRLFPLYLTFFGHDENFVNDLYPEYMDIHLMTLFLLDKLQYQLDEAIIKWDMTEAIVVDELTNLGTINYYINLINVQLTLLHQVFTAKIKLMEGVLSQKQFDLEIDKIHRSLDI